Protein AF-A0A2D4N9K5-F1 (afdb_monomer)

Secondary structure (DSSP, 8-state):
-EEEE-TT--SSTTTTS-S--TTSSSSEEEE-TTSEEEETTEEEE-S----TT--EEEEEETTTTEEEEEETTEEEEEEE---TT---EEEE---STT--------------HHHHHHHHHHGGG--------------------------------

Nearest PDB structures (foldseek):
  8ol1-assembly1_L  TM=9.315E-01  e=6.805E-13  Homo sapiens
  4xw3-assembly1_A  TM=8.976E-01  e=3.543E-05  Homo sapiens
  5jia-assembly2_B  TM=8.854E-01  e=4.446E-04  Mus musculus
  5ji9-assembly1_A  TM=8.730E-01  e=4.187E-04  Homo sapiens
  8dve-assembly1_G  TM=7.794E-01  e=3.201E-02  Oryctolagus cuniculus

Mean predicted aligned error: 11.05 Å

Organism: NCBI:txid129469

Radius of gyration: 17.42 Å; Cα contacts (8 Å, |Δi|>4): 227; chains: 1; bounding box: 41×28×51 Å

pLDDT: mean 79.94, std 22.94, range [25.31, 98.31]

Foldseek 3Di:
DWWKFAPPQDPCPCVPHQDDSAQCCQGGWDQDLCQWIHHHNDTDRQGHHHDPPKDKDWDADQVQQWIWIDIPNHTRDTRDGPNHPTDMFIFDFDDDAPDDDDDPDDDDDDDDPVVVVVVVVVVPPDDDDDDDDDDDDDDDDDDDDDDHDDDGDGDDD

Structure (mmCIF, N/CA/C/O backbone):
data_AF-A0A2D4N9K5-F1
#
_entry.id   AF-A0A2D4N9K5-F1
#
loop_
_atom_site.group_PDB
_atom_site.id
_atom_site.type_symbol
_atom_site.label_atom_id
_atom_site.label_alt_id
_atom_site.label_comp_id
_atom_site.label_asym_id
_atom_site.label_entity_id
_atom_site.label_seq_id
_atom_site.pdbx_PDB_ins_code
_atom_site.Cartn_x
_atom_site.Cartn_y
_atom_site.Cartn_z
_atom_site.occupancy
_atom_site.B_iso_or_equiv
_atom_site.auth_seq_id
_atom_site.auth_comp_id
_atom_site.auth_asym_id
_atom_site.auth_atom_id
_atom_site.pdbx_PDB_model_num
ATOM 1 N N . MET A 1 1 ? 3.075 -4.275 -7.838 1.00 92.06 1 MET A N 1
ATOM 2 C CA . MET A 1 1 ? 2.806 -3.528 -6.595 1.00 92.06 1 MET A CA 1
ATOM 3 C C . MET A 1 1 ? 1.963 -4.379 -5.676 1.00 92.06 1 MET A C 1
ATOM 5 O O . MET A 1 1 ? 1.210 -5.223 -6.160 1.00 92.06 1 MET A O 1
ATOM 9 N N . VAL A 1 2 ? 2.074 -4.124 -4.381 1.00 95.81 2 VAL A N 1
ATOM 10 C CA . VAL A 1 2 ? 1.274 -4.766 -3.335 1.00 95.81 2 VAL A CA 1
ATOM 11 C C . VAL A 1 2 ? 0.721 -3.693 -2.404 1.00 95.81 2 VAL A C 1
ATOM 13 O O . VAL A 1 2 ? 1.372 -2.669 -2.209 1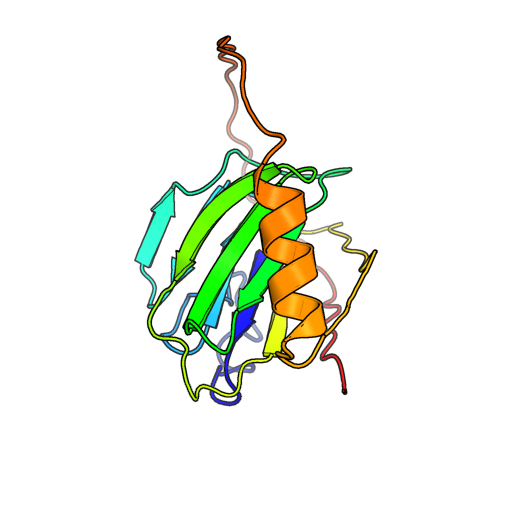.00 95.81 2 VAL A O 1
ATOM 16 N N . GLY A 1 3 ? -0.463 -3.898 -1.843 1.00 97.12 3 GLY A N 1
ATOM 17 C CA . GLY A 1 3 ? -1.058 -2.939 -0.922 1.00 97.12 3 GLY A CA 1
ATOM 18 C C . GLY A 1 3 ? -2.522 -3.236 -0.634 1.00 97.12 3 GLY A C 1
ATOM 19 O O . GLY A 1 3 ? -2.921 -4.400 -0.580 1.00 97.12 3 GLY A O 1
ATOM 20 N N . ILE A 1 4 ? -3.309 -2.183 -0.438 1.00 97.38 4 ILE A N 1
ATOM 21 C CA . ILE A 1 4 ? -4.733 -2.276 -0.105 1.00 97.38 4 ILE A CA 1
ATOM 22 C C . ILE A 1 4 ? -5.554 -1.304 -0.955 1.00 97.38 4 ILE A C 1
ATOM 24 O O . ILE A 1 4 ? -5.019 -0.325 -1.477 1.00 97.38 4 ILE A O 1
ATOM 28 N N . GLY A 1 5 ? -6.856 -1.548 -1.058 1.00 96.69 5 GLY A N 1
ATOM 29 C CA . GLY A 1 5 ? -7.794 -0.579 -1.619 1.00 96.69 5 GLY A CA 1
ATOM 30 C C . GLY A 1 5 ? -9.230 -0.804 -1.165 1.00 96.69 5 GLY A C 1
ATOM 31 O O . GLY A 1 5 ? -9.554 -1.870 -0.639 1.00 96.69 5 GLY A O 1
ATOM 32 N N . THR A 1 6 ? -10.081 0.200 -1.336 1.00 95.75 6 THR A N 1
ATOM 33 C CA . THR A 1 6 ? -11.520 0.135 -1.044 1.00 95.75 6 THR A CA 1
ATOM 34 C C . THR A 1 6 ? -12.279 -0.574 -2.173 1.00 95.75 6 THR A C 1
ATOM 36 O O . THR A 1 6 ? -11.695 -1.030 -3.160 1.00 95.75 6 THR A O 1
ATOM 39 N N . SER A 1 7 ? -13.601 -0.700 -2.032 1.00 94.38 7 SER A N 1
ATOM 40 C CA . SER A 1 7 ? -14.482 -1.139 -3.123 1.00 94.38 7 SER A CA 1
ATOM 41 C C . SER A 1 7 ? -14.514 -0.175 -4.309 1.00 94.38 7 SER A C 1
ATOM 43 O O . SER A 1 7 ? -14.913 -0.592 -5.395 1.00 94.38 7 SER A O 1
ATOM 45 N N . ASP A 1 8 ? -14.087 1.068 -4.101 1.00 93.81 8 ASP A N 1
ATOM 46 C CA . ASP A 1 8 ? -14.329 2.185 -5.016 1.00 93.81 8 ASP A CA 1
ATOM 47 C C . ASP A 1 8 ? -13.184 2.362 -6.025 1.00 93.81 8 ASP A C 1
ATOM 49 O O . ASP A 1 8 ? -13.324 3.061 -7.029 1.00 93.81 8 ASP A O 1
ATOM 53 N N . VAL A 1 9 ? -12.075 1.635 -5.824 1.00 91.88 9 VAL A N 1
ATOM 54 C CA . VAL A 1 9 ? -10.942 1.583 -6.755 1.00 91.88 9 VAL A CA 1
ATOM 55 C C . VAL A 1 9 ? -11.427 1.216 -8.158 1.00 91.88 9 VAL A C 1
ATOM 57 O O . VAL A 1 9 ? -11.895 0.098 -8.407 1.00 91.88 9 VAL A O 1
ATOM 60 N N . ASN A 1 10 ? -11.245 2.129 -9.116 1.00 87.38 10 ASN A N 1
ATOM 61 C CA . ASN A 1 10 ? -11.672 1.894 -10.491 1.00 87.38 10 ASN A CA 1
ATOM 62 C C . ASN A 1 10 ? -10.700 0.954 -11.211 1.00 87.38 10 ASN A C 1
ATOM 64 O O . ASN A 1 10 ? -9.629 1.317 -11.706 1.00 87.38 10 ASN A O 1
ATOM 68 N N . LEU A 1 11 ? -11.135 -0.292 -11.297 1.00 81.88 11 LEU A N 1
ATOM 69 C CA . LEU A 1 11 ? -10.366 -1.393 -11.825 1.00 81.88 11 LEU A CA 1
ATOM 70 C C . LEU A 1 11 ? -10.273 -1.422 -13.362 1.00 81.88 11 LEU A C 1
ATOM 72 O O . LEU A 1 11 ? -9.355 -2.074 -13.872 1.00 81.88 11 LEU A O 1
ATOM 76 N N . ASP A 1 12 ? -11.168 -0.756 -14.089 1.00 81.88 12 ASP A N 1
ATOM 77 C CA . ASP A 1 12 ? -11.230 -0.805 -15.558 1.00 81.88 12 ASP A CA 1
ATOM 78 C C . ASP A 1 12 ? -10.598 0.416 -16.233 1.00 81.88 12 ASP A C 1
ATOM 80 O O . ASP A 1 12 ? -10.111 0.309 -17.359 1.00 81.88 12 ASP A O 1
ATOM 84 N N . LYS A 1 13 ? -10.470 1.540 -15.517 1.00 78.56 13 LYS A N 1
ATOM 85 C CA . LYS A 1 13 ? -9.863 2.786 -16.020 1.00 78.56 13 LYS A CA 1
ATOM 86 C C . LYS A 1 13 ? -8.463 2.601 -16.620 1.00 78.56 13 LYS A C 1
ATOM 88 O O . LYS A 1 13 ? -8.072 3.343 -17.512 1.00 78.56 13 LYS A O 1
ATOM 93 N N . PHE A 1 14 ? -7.707 1.606 -16.153 1.00 76.12 14 PHE A N 1
ATOM 94 C CA . PHE A 1 14 ? -6.335 1.333 -16.605 1.00 76.12 14 PHE A CA 1
ATOM 95 C C . PHE A 1 14 ? -6.185 -0.010 -17.324 1.00 76.12 14 PHE A C 1
ATOM 97 O O . PHE A 1 14 ? -5.086 -0.554 -17.436 1.00 76.12 14 PHE A O 1
ATOM 104 N N . ARG A 1 15 ? -7.288 -0.553 -17.852 1.00 73.62 15 ARG A N 1
ATOM 105 C CA . ARG A 1 15 ? -7.311 -1.850 -18.539 1.00 73.62 15 ARG A CA 1
ATOM 106 C C . ARG A 1 15 ? -6.461 -1.891 -19.811 1.00 73.62 15 ARG A C 1
ATOM 108 O O . ARG A 1 15 ? -6.154 -2.978 -20.280 1.00 73.62 15 ARG A O 1
ATOM 115 N N . HIS A 1 16 ? -6.008 -0.770 -20.357 1.00 77.44 16 HIS A N 1
ATOM 116 C CA . HIS A 1 16 ? -5.134 -0.751 -21.540 1.00 77.44 16 HIS A CA 1
ATOM 117 C C . HIS A 1 16 ? -3.853 0.059 -21.322 1.00 77.44 16 HIS A C 1
ATOM 119 O O . HIS A 1 16 ? -3.173 0.411 -22.276 1.00 77.44 16 HIS A O 1
ATOM 125 N N . THR A 1 17 ? -3.489 0.324 -20.063 1.00 77.06 17 THR A N 1
ATOM 126 C CA . THR A 1 17 ? -2.335 1.165 -19.729 1.00 77.06 17 THR A CA 1
ATOM 127 C C . THR A 1 17 ? -1.385 0.438 -18.788 1.00 77.06 17 THR A C 1
ATOM 129 O O . THR A 1 17 ? -1.797 -0.114 -17.767 1.00 77.06 17 THR A O 1
ATOM 132 N N . PHE A 1 18 ? -0.089 0.470 -19.098 1.00 78.94 18 PHE A N 1
ATOM 133 C CA . PHE A 1 18 ? 0.950 0.034 -18.171 1.00 78.94 18 PHE A CA 1
ATOM 134 C C . PHE A 1 18 ? 1.154 1.115 -17.110 1.00 78.94 18 PHE A C 1
ATOM 136 O O . PHE A 1 18 ? 1.824 2.117 -17.343 1.00 78.94 18 PHE A O 1
ATOM 143 N N . CYS A 1 19 ? 0.551 0.939 -15.936 1.00 80.19 19 CYS A N 1
ATOM 144 C CA . CYS A 1 19 ? 0.765 1.859 -14.826 1.00 80.19 19 CYS A CA 1
ATOM 145 C C . CYS A 1 19 ? 0.757 1.168 -13.464 1.00 80.19 19 CYS A C 1
ATOM 147 O O . CYS A 1 19 ? 0.199 0.084 -13.281 1.00 80.19 19 CYS A O 1
ATOM 149 N N . SER A 1 20 ? 1.333 1.862 -12.488 1.00 84.81 20 SER A N 1
ATOM 150 C CA . SER A 1 20 ? 1.075 1.635 -11.072 1.00 84.81 20 SER A CA 1
ATOM 151 C C . SER A 1 20 ? -0.401 1.907 -10.778 1.00 84.81 20 SER A C 1
ATOM 153 O O . SER A 1 20 ? -0.806 3.062 -10.708 1.00 84.81 20 SER A O 1
ATOM 155 N N . LEU A 1 21 ? -1.225 0.855 -10.713 1.00 90.31 21 LEU A N 1
ATOM 156 C CA . LEU A 1 21 ? -2.666 0.994 -10.471 1.00 90.31 21 LEU A CA 1
ATOM 157 C C . LEU A 1 21 ? -2.944 1.386 -9.018 1.00 90.31 21 LEU A C 1
ATOM 159 O O . LEU A 1 21 ? -3.726 2.295 -8.771 1.00 90.31 21 LEU A O 1
ATOM 163 N N . LEU A 1 22 ? -2.291 0.710 -8.071 1.00 93.94 22 LEU A N 1
A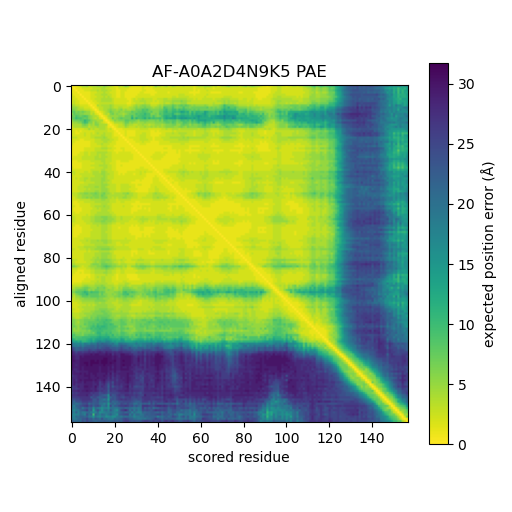TOM 164 C CA . LEU A 1 22 ? -2.474 0.981 -6.648 1.00 93.94 22 LEU A CA 1
ATOM 165 C C . LEU A 1 22 ? -1.810 2.300 -6.267 1.00 93.94 22 LEU A C 1
ATOM 167 O O . LEU A 1 22 ? -0.640 2.513 -6.576 1.00 93.94 22 LEU A O 1
ATOM 171 N N . GLY A 1 23 ? -2.549 3.149 -5.563 1.00 93.25 23 GLY A N 1
ATOM 172 C CA . GLY A 1 23 ? -2.095 4.463 -5.132 1.00 93.25 23 GLY A CA 1
ATOM 173 C C . GLY A 1 23 ? -2.265 5.571 -6.164 1.00 93.25 23 GLY A C 1
ATOM 174 O O . GLY A 1 23 ? -1.873 6.705 -5.902 1.00 93.25 23 GLY A O 1
ATOM 175 N N . LYS A 1 24 ? -2.828 5.264 -7.338 1.00 91.94 24 LYS A N 1
ATOM 176 C CA . LYS A 1 24 ? -3.095 6.265 -8.376 1.00 91.94 24 LYS A CA 1
ATOM 177 C C . LYS A 1 24 ? -4.302 7.143 -8.046 1.00 91.94 24 LYS A C 1
ATOM 179 O O . LYS A 1 24 ? -4.350 8.287 -8.481 1.00 91.94 24 LYS A O 1
ATOM 184 N N . ASP A 1 25 ? -5.249 6.596 -7.296 1.00 91.94 25 ASP A N 1
ATOM 185 C CA . ASP A 1 25 ? -6.405 7.284 -6.731 1.00 91.94 25 ASP A CA 1
ATOM 186 C C . ASP A 1 25 ? -6.291 7.373 -5.201 1.00 91.94 25 ASP A C 1
ATOM 188 O O . ASP A 1 25 ? -5.293 6.966 -4.594 1.00 91.94 25 ASP A O 1
ATOM 192 N N . GLU A 1 26 ? -7.303 7.965 -4.576 1.00 94.69 26 GLU A N 1
ATOM 193 C CA . GLU A 1 26 ? -7.415 8.081 -3.121 1.00 94.69 26 GLU A CA 1
ATOM 194 C C . GLU A 1 26 ? -7.999 6.838 -2.440 1.00 94.69 26 GLU A C 1
ATOM 196 O O . GLU A 1 26 ? -7.997 6.735 -1.213 1.00 94.69 26 GLU A O 1
ATOM 201 N N . ASP A 1 27 ? -8.452 5.879 -3.237 1.00 95.50 27 ASP A N 1
ATOM 202 C CA . ASP A 1 27 ? -9.114 4.660 -2.788 1.00 95.50 27 ASP A CA 1
ATOM 203 C C . ASP A 1 27 ? -8.144 3.496 -2.599 1.00 95.50 27 ASP A C 1
ATOM 205 O O . ASP A 1 27 ? -8.519 2.432 -2.103 1.00 95.50 27 ASP A O 1
ATOM 209 N N . SER A 1 28 ? -6.876 3.682 -2.965 1.00 96.50 28 SER A N 1
ATOM 210 C CA . SER A 1 28 ? -5.848 2.656 -2.856 1.00 96.50 28 SER A CA 1
ATOM 211 C C . SER A 1 28 ? -4.514 3.177 -2.326 1.00 96.50 28 SER A C 1
ATOM 213 O O . SER A 1 28 ? -4.163 4.352 -2.436 1.00 96.50 28 SER A O 1
ATOM 215 N N . TRP A 1 29 ? -3.748 2.255 -1.744 1.00 97.62 29 TRP A N 1
ATOM 216 C CA . TRP A 1 29 ? -2.377 2.452 -1.280 1.00 97.62 29 TRP A CA 1
ATOM 217 C C . TRP A 1 29 ? -1.522 1.340 -1.862 1.00 97.62 29 TRP A C 1
ATOM 219 O O . TRP A 1 29 ? -1.862 0.162 -1.735 1.00 97.62 29 TRP A O 1
ATOM 229 N N . GLY A 1 30 ? -0.409 1.695 -2.498 1.00 97.19 30 GLY A N 1
ATOM 230 C CA . GLY A 1 30 ? 0.421 0.734 -3.214 1.00 97.19 30 GLY A CA 1
ATOM 231 C C . GLY A 1 30 ? 1.906 0.913 -2.957 1.00 97.19 30 GLY A C 1
ATOM 232 O O . GLY A 1 30 ? 2.444 1.993 -3.160 1.00 97.19 30 GLY A O 1
ATOM 233 N N . LEU A 1 31 ? 2.593 -0.172 -2.608 1.00 97.50 31 LEU A N 1
ATOM 234 C CA . LEU A 1 31 ? 4.050 -0.241 -2.584 1.00 97.50 31 LEU A CA 1
ATOM 235 C C . LEU A 1 31 ? 4.568 -0.876 -3.885 1.00 97.50 31 LEU A C 1
ATOM 237 O O . LEU A 1 31 ? 4.240 -2.016 -4.242 1.00 97.50 31 LEU A O 1
ATOM 241 N N . SER A 1 32 ? 5.373 -0.114 -4.620 1.00 95.06 32 SER A N 1
ATOM 242 C CA . SER A 1 32 ? 6.064 -0.540 -5.837 1.00 95.06 32 SER A CA 1
ATOM 243 C C . SER A 1 32 ? 7.322 -1.345 -5.522 1.00 95.06 32 SER A C 1
ATOM 245 O O . SER A 1 32 ? 8.012 -1.063 -4.548 1.00 95.06 32 SER A O 1
ATOM 247 N N . TYR A 1 33 ? 7.682 -2.274 -6.413 1.00 93.56 33 TYR A N 1
ATOM 248 C CA . TYR A 1 33 ? 8.952 -3.013 -6.356 1.00 93.56 33 TYR A CA 1
ATOM 249 C C . TYR A 1 33 ? 10.181 -2.099 -6.449 1.00 93.56 33 TYR A C 1
ATOM 251 O O . TYR A 1 33 ? 11.259 -2.448 -5.977 1.00 93.56 33 TYR A O 1
ATOM 259 N N . THR A 1 34 ? 10.009 -0.893 -6.995 1.00 94.69 34 THR A N 1
ATOM 260 C CA . THR A 1 34 ? 11.042 0.147 -7.012 1.00 94.69 34 THR A CA 1
ATOM 261 C C . THR A 1 34 ? 11.260 0.818 -5.653 1.00 94.69 34 THR A C 1
ATOM 263 O O . THR A 1 34 ? 12.158 1.642 -5.544 1.00 94.69 34 THR A O 1
ATOM 266 N N . GLY A 1 35 ? 10.462 0.489 -4.630 1.00 96.25 35 GLY A N 1
ATOM 267 C CA . GLY A 1 35 ? 10.569 1.078 -3.293 1.00 96.25 35 GLY A CA 1
ATOM 268 C C . GLY A 1 35 ? 9.694 2.313 -3.051 1.00 96.25 35 GLY A C 1
ATOM 269 O O . GLY A 1 35 ? 9.757 2.912 -1.978 1.00 96.25 35 GLY A O 1
ATOM 270 N N . LEU A 1 36 ? 8.859 2.683 -4.026 1.00 97.31 36 LEU A N 1
ATOM 271 C CA . LEU A 1 36 ? 7.961 3.835 -3.931 1.00 97.31 36 LEU A CA 1
ATOM 272 C C . LEU A 1 36 ? 6.612 3.446 -3.324 1.00 97.31 36 LEU A C 1
ATOM 274 O O . LEU A 1 36 ? 5.949 2.542 -3.844 1.00 97.31 36 LEU A O 1
ATOM 278 N N . LEU A 1 37 ? 6.190 4.163 -2.286 1.00 97.75 37 LEU A N 1
ATOM 279 C CA . LEU A 1 37 ? 4.814 4.161 -1.799 1.00 97.75 37 LEU A CA 1
ATOM 280 C C . LEU A 1 37 ? 3.990 5.149 -2.629 1.00 97.75 37 LEU A C 1
ATOM 282 O O . LEU A 1 37 ? 4.465 6.238 -2.947 1.00 97.75 37 LEU A O 1
ATOM 286 N N . GLN A 1 38 ? 2.775 4.754 -3.002 1.00 97.12 38 GLN A N 1
ATOM 287 C CA . GLN A 1 38 ? 1.864 5.563 -3.804 1.00 97.12 38 GLN A CA 1
ATOM 288 C C . GLN A 1 38 ? 0.483 5.643 -3.159 1.00 97.12 38 GLN A C 1
ATOM 290 O O . GLN A 1 38 ? -0.037 4.626 -2.684 1.00 97.12 38 GLN A O 1
ATOM 295 N N . HIS A 1 39 ? -0.098 6.840 -3.170 1.00 96.75 39 HIS A N 1
ATOM 296 C CA . HIS A 1 39 ? -1.464 7.143 -2.739 1.00 96.75 39 HIS A CA 1
ATOM 297 C C . HIS A 1 39 ? -1.871 8.518 -3.278 1.00 96.75 39 HIS A C 1
ATOM 299 O O . HIS A 1 39 ? -1.055 9.434 -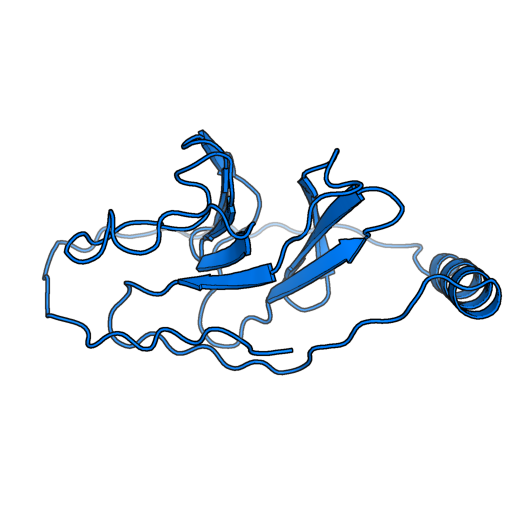3.238 1.00 96.75 39 HIS A O 1
ATOM 305 N N . LYS A 1 40 ? -3.113 8.692 -3.754 1.00 95.25 40 LYS A N 1
ATOM 306 C CA . LYS A 1 40 ? -3.601 9.966 -4.330 1.00 95.25 40 LYS A CA 1
ATOM 307 C C . LYS A 1 40 ? -2.773 10.472 -5.518 1.00 95.25 40 LYS A C 1
ATOM 309 O O . LYS A 1 40 ? -2.697 11.669 -5.760 1.00 95.25 40 LYS A O 1
ATOM 314 N N . GLY A 1 41 ? -2.117 9.569 -6.244 1.00 93.31 41 GLY A N 1
ATOM 315 C CA . GLY A 1 41 ? -1.196 9.915 -7.329 1.00 93.31 41 GLY A CA 1
ATOM 316 C C . GLY A 1 41 ? 0.193 10.364 -6.861 1.00 93.31 41 GLY A C 1
ATOM 317 O O . GLY A 1 41 ? 1.129 10.338 -7.663 1.00 93.31 41 GLY A O 1
ATOM 318 N N . GLU A 1 42 ? 0.354 10.676 -5.574 1.00 95.69 42 GLU A N 1
ATOM 319 C CA . GLU A 1 42 ? 1.628 11.049 -4.967 1.00 95.69 42 GLU A CA 1
ATOM 320 C C . GLU A 1 42 ? 2.542 9.838 -4.807 1.00 95.69 42 GLU A C 1
ATOM 322 O O . GLU A 1 42 ? 2.090 8.710 -4.585 1.00 95.69 42 GLU A O 1
ATOM 327 N N . ARG A 1 43 ? 3.854 10.070 -4.920 1.00 96.12 43 ARG A N 1
ATOM 328 C CA . ARG A 1 43 ? 4.882 9.030 -4.805 1.00 96.12 43 ARG A CA 1
ATOM 329 C C . ARG A 1 43 ? 5.936 9.455 -3.800 1.00 96.12 43 ARG A C 1
ATOM 331 O O . ARG A 1 43 ? 6.538 10.512 -3.949 1.00 96.12 43 ARG A O 1
ATOM 338 N N . SER A 1 44 ? 6.224 8.594 -2.833 1.00 96.81 44 SER A N 1
ATOM 339 C CA . SER A 1 44 ? 7.262 8.834 -1.832 1.00 96.81 44 SER A CA 1
ATOM 340 C C . SER A 1 44 ? 8.211 7.645 -1.717 1.00 96.81 44 SER A C 1
ATOM 342 O O . SER A 1 44 ? 7.822 6.485 -1.885 1.00 96.81 44 SER A O 1
ATOM 344 N N . ASN A 1 45 ? 9.487 7.929 -1.449 1.00 97.62 45 ASN A N 1
ATOM 345 C CA . ASN A 1 45 ? 10.467 6.892 -1.135 1.00 97.62 45 ASN A CA 1
ATOM 346 C C . ASN A 1 45 ? 10.108 6.264 0.212 1.00 97.62 45 ASN A C 1
ATOM 348 O O . ASN A 1 45 ? 9.986 6.969 1.209 1.00 97.62 45 ASN A O 1
ATOM 352 N N . PHE A 1 46 ? 9.938 4.943 0.232 1.00 98.00 46 PHE A N 1
ATOM 353 C CA . PHE A 1 46 ? 9.461 4.233 1.420 1.00 98.00 46 PHE A CA 1
ATOM 354 C C . PHE A 1 46 ? 10.248 2.956 1.720 1.00 98.00 46 PHE A C 1
ATOM 356 O O . PHE A 1 46 ? 10.344 2.515 2.861 1.00 98.00 46 PHE A O 1
ATOM 363 N N . SER A 1 47 ? 10.822 2.333 0.695 1.00 97.62 47 SER A N 1
ATOM 364 C CA . SER A 1 47 ? 11.644 1.138 0.841 1.00 97.62 47 SER A CA 1
ATOM 365 C C . SER A 1 47 ? 12.786 1.145 -0.162 1.00 97.62 47 SER A C 1
ATOM 367 O O . SER A 1 47 ? 12.748 1.851 -1.166 1.00 97.62 47 SER A O 1
ATOM 369 N N . THR A 1 48 ? 13.785 0.299 0.063 1.00 96.81 48 THR A N 1
ATOM 370 C CA . THR A 1 48 ? 14.730 -0.068 -0.993 1.00 96.81 48 THR A CA 1
ATOM 371 C C . THR A 1 48 ? 14.059 -1.015 -1.990 1.00 96.81 48 THR A C 1
ATOM 373 O O . THR A 1 48 ? 13.142 -1.765 -1.628 1.00 96.81 48 THR A O 1
ATOM 376 N N . ARG A 1 49 ? 14.543 -1.032 -3.239 1.00 96.19 49 ARG A N 1
ATOM 377 C CA . ARG A 1 49 ? 14.031 -1.917 -4.300 1.00 96.19 49 ARG A CA 1
ATOM 378 C C . ARG A 1 49 ? 13.945 -3.377 -3.841 1.00 96.19 49 ARG A C 1
ATOM 380 O O . ARG A 1 49 ? 14.774 -3.843 -3.057 1.00 96.19 49 ARG A O 1
ATOM 387 N N . PHE A 1 50 ? 12.936 -4.100 -4.307 1.00 94.56 50 PHE A N 1
ATOM 388 C CA . PHE A 1 50 ? 12.740 -5.518 -4.011 1.00 94.56 50 PHE A CA 1
ATOM 389 C C . PHE A 1 50 ? 12.362 -6.300 -5.267 1.00 94.56 50 PHE A C 1
ATOM 391 O O . PHE A 1 50 ? 11.834 -5.742 -6.227 1.00 94.56 50 PHE A O 1
ATOM 398 N N . GLY A 1 51 ? 12.645 -7.600 -5.253 1.00 93.00 51 GLY A N 1
ATOM 399 C CA . GLY A 1 51 ? 12.514 -8.463 -6.423 1.00 93.00 51 GLY A CA 1
ATOM 400 C C . GLY A 1 51 ? 12.333 -9.926 -6.040 1.00 93.00 51 GLY A C 1
ATOM 401 O O . GLY A 1 51 ? 11.702 -10.240 -5.028 1.00 93.00 51 GLY A O 1
ATOM 402 N N . GLN A 1 52 ? 12.883 -10.826 -6.851 1.00 92.88 52 GLN A N 1
ATOM 403 C CA . GLN A 1 52 ? 12.797 -12.264 -6.611 1.00 92.88 52 GLN A CA 1
ATOM 404 C C . GLN A 1 52 ? 13.318 -12.635 -5.213 1.00 92.88 52 GLN A C 1
ATOM 406 O O . GLN A 1 52 ? 14.293 -12.071 -4.724 1.00 92.88 52 GLN A O 1
ATOM 411 N N . GLY A 1 53 ? 12.616 -13.549 -4.539 1.00 93.88 53 GLY A N 1
ATOM 412 C CA . GLY A 1 53 ? 12.943 -13.992 -3.179 1.00 93.88 53 GLY A CA 1
ATOM 413 C C . GLY A 1 53 ? 12.582 -13.005 -2.062 1.00 93.88 53 GLY A C 1
ATOM 414 O O . GLY A 1 53 ? 12.579 -13.390 -0.896 1.00 93.88 53 GLY A O 1
ATOM 415 N N . SER A 1 54 ? 12.222 -11.757 -2.383 1.00 96.00 54 SER A N 1
ATOM 416 C CA . SER A 1 54 ? 11.806 -10.786 -1.368 1.00 96.00 54 SER A CA 1
ATOM 417 C C . SER A 1 54 ? 10.418 -11.117 -0.816 1.00 96.00 54 SER A C 1
ATOM 419 O O . SER A 1 54 ? 9.488 -11.405 -1.569 1.00 96.00 54 SER A O 1
ATOM 421 N N . ILE A 1 55 ? 10.257 -11.014 0.504 1.00 96.94 55 ILE A N 1
ATOM 422 C CA . ILE A 1 55 ? 8.965 -11.182 1.180 1.00 96.94 55 ILE A CA 1
ATOM 423 C C . ILE A 1 55 ? 8.451 -9.807 1.585 1.00 96.94 55 ILE A C 1
ATOM 425 O O . ILE A 1 55 ? 9.083 -9.132 2.399 1.00 96.94 55 ILE A O 1
ATOM 429 N N . ILE A 1 56 ? 7.293 -9.412 1.059 1.00 97.75 56 ILE A N 1
ATOM 430 C CA . ILE A 1 56 ? 6.617 -8.179 1.468 1.00 97.75 56 ILE A CA 1
ATOM 431 C C . ILE A 1 56 ? 5.429 -8.527 2.359 1.00 97.75 56 ILE A C 1
ATOM 433 O O . ILE A 1 56 ? 4.519 -9.241 1.941 1.00 97.75 56 ILE A O 1
ATOM 437 N N . GLY A 1 57 ? 5.464 -8.036 3.594 1.00 97.62 57 GLY A N 1
ATOM 438 C CA . GLY A 1 57 ? 4.354 -8.116 4.536 1.00 97.62 57 GLY A CA 1
ATOM 439 C C . GLY A 1 57 ? 3.519 -6.843 4.492 1.00 97.62 57 GLY A C 1
ATOM 440 O O . GLY A 1 57 ? 4.062 -5.745 4.368 1.00 97.62 57 GLY A O 1
ATOM 441 N N . VAL A 1 58 ? 2.205 -7.002 4.611 1.00 97.94 58 VAL A N 1
ATOM 442 C CA . VAL A 1 58 ? 1.239 -5.906 4.708 1.00 97.94 58 VAL A CA 1
ATOM 443 C C . VAL A 1 58 ? 0.421 -6.154 5.966 1.00 97.94 58 VAL A C 1
ATOM 445 O O . VAL A 1 58 ? -0.252 -7.178 6.063 1.00 97.94 58 VAL A O 1
ATOM 448 N N . HIS A 1 59 ? 0.518 -5.252 6.935 1.00 96.81 59 HIS A N 1
ATOM 449 C CA . HIS A 1 59 ? -0.244 -5.314 8.173 1.00 96.81 59 HIS A CA 1
ATOM 450 C C . HIS A 1 59 ? -1.224 -4.150 8.209 1.00 96.81 59 HIS A C 1
ATOM 452 O O . HIS A 1 59 ? -0.817 -2.990 8.136 1.00 96.81 59 HIS A O 1
ATOM 458 N N . LEU A 1 60 ? -2.505 -4.478 8.311 1.00 96.50 60 LEU A N 1
ATOM 459 C CA . LEU A 1 60 ? -3.573 -3.514 8.499 1.00 96.50 60 LEU A CA 1
ATOM 460 C C . LEU A 1 60 ? -4.098 -3.662 9.922 1.00 96.50 60 LEU A C 1
ATOM 462 O O . LEU A 1 60 ? -4.683 -4.687 10.262 1.00 96.50 60 LEU A O 1
ATOM 466 N N . ASP A 1 61 ? -3.919 -2.619 10.718 1.00 94.06 61 ASP A N 1
ATOM 467 C CA . ASP A 1 61 ? -4.575 -2.487 12.008 1.00 94.06 61 ASP A CA 1
ATOM 468 C C . ASP A 1 61 ? -5.861 -1.681 11.811 1.00 94.06 61 ASP A C 1
ATOM 470 O O . ASP A 1 61 ? -5.828 -0.464 11.617 1.00 94.06 61 ASP A O 1
ATOM 474 N N . THR A 1 62 ? -7.004 -2.363 11.829 1.00 91.69 62 THR A N 1
ATOM 475 C CA . THR A 1 62 ? -8.314 -1.724 11.655 1.00 91.69 62 THR A CA 1
ATOM 476 C C . THR A 1 62 ? -8.778 -0.962 12.893 1.00 91.69 62 THR A C 1
ATOM 478 O O . THR A 1 62 ? -9.644 -0.100 12.769 1.00 91.69 62 THR A O 1
ATOM 481 N N . TRP A 1 63 ? -8.214 -1.251 14.071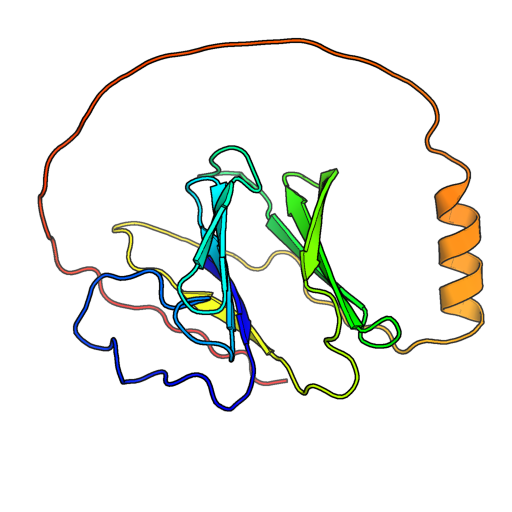 1.00 90.00 63 TRP A N 1
ATOM 482 C CA . TRP A 1 63 ? -8.549 -0.566 15.320 1.00 90.00 63 TRP A CA 1
ATOM 483 C C . TRP A 1 63 ? -7.889 0.813 15.368 1.00 90.00 63 TRP A C 1
ATOM 485 O O . TRP A 1 63 ? -8.556 1.837 15.502 1.00 90.00 63 TRP A O 1
ATOM 495 N N . HIS A 1 64 ? -6.573 0.855 15.155 1.00 92.38 64 HIS A N 1
ATOM 496 C CA . HIS A 1 64 ? -5.811 2.104 15.092 1.00 92.38 64 HIS A CA 1
ATOM 497 C C . HIS A 1 64 ? -5.845 2.760 13.705 1.00 92.38 64 HIS A C 1
ATOM 499 O O . HIS A 1 64 ? -5.319 3.860 13.529 1.00 92.38 64 HIS A O 1
ATOM 505 N N . GLY A 1 65 ? -6.445 2.101 12.710 1.00 95.38 65 GLY A N 1
ATOM 506 C CA . GLY A 1 65 ? -6.548 2.593 11.338 1.00 95.38 65 GLY A CA 1
ATOM 507 C C . GLY A 1 65 ? -5.186 2.837 10.694 1.00 95.38 65 GLY A C 1
ATOM 508 O O . GLY A 1 65 ? -5.007 3.863 10.033 1.00 95.38 65 GLY A O 1
ATOM 509 N N . THR A 1 66 ? -4.226 1.936 10.913 1.00 97.12 66 THR A N 1
ATOM 510 C CA . THR A 1 66 ? -2.858 2.065 10.394 1.00 97.12 66 THR A CA 1
ATOM 511 C C . THR A 1 66 ? -2.522 0.973 9.388 1.00 97.12 66 THR A C 1
ATOM 513 O O . THR A 1 66 ? -2.951 -0.175 9.508 1.00 97.12 66 THR A O 1
ATOM 516 N N . LEU A 1 67 ? -1.740 1.344 8.378 1.00 97.94 67 LEU A N 1
ATOM 517 C CA . LEU A 1 67 ? -1.172 0.439 7.387 1.00 97.94 67 LEU A CA 1
ATOM 518 C C . LEU A 1 67 ? 0.346 0.444 7.527 1.00 97.94 67 LEU A C 1
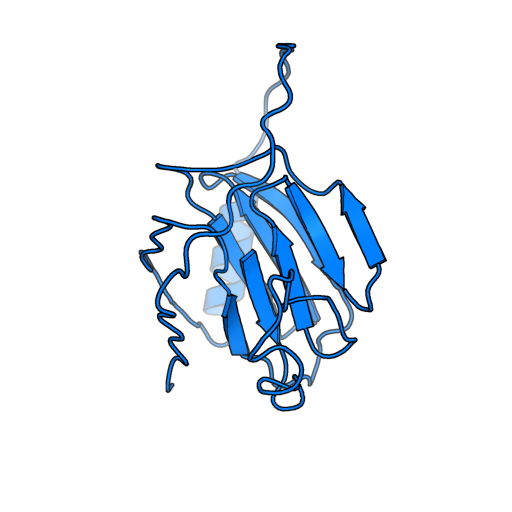ATOM 520 O O . LEU A 1 67 ? 0.976 1.487 7.359 1.00 97.94 67 LEU A O 1
ATOM 524 N N . THR A 1 68 ? 0.929 -0.725 7.755 1.00 98.31 68 THR A N 1
ATOM 525 C CA . THR A 1 68 ? 2.372 -0.903 7.946 1.00 98.31 68 THR A CA 1
ATOM 526 C C . THR A 1 68 ? 2.895 -1.932 6.955 1.00 98.31 68 THR A C 1
ATOM 528 O O . THR A 1 68 ? 2.288 -2.989 6.765 1.00 98.31 68 THR A O 1
ATOM 531 N N . PHE A 1 69 ? 4.039 -1.647 6.330 1.00 98.31 69 PHE A N 1
ATOM 532 C CA . PHE A 1 69 ? 4.712 -2.614 5.463 1.00 98.31 69 PHE A CA 1
ATOM 533 C C . PHE A 1 69 ? 5.937 -3.221 6.137 1.00 98.31 69 PHE A C 1
ATOM 535 O O . PHE A 1 69 ? 6.606 -2.612 6.976 1.00 98.31 69 PHE A O 1
ATOM 542 N N . PHE A 1 70 ? 6.257 -4.433 5.698 1.00 98.19 70 PHE A N 1
ATOM 543 C CA . PHE A 1 70 ? 7.422 -5.191 6.121 1.00 98.19 70 PHE A CA 1
ATOM 544 C C . PHE A 1 70 ? 8.171 -5.673 4.886 1.00 98.19 70 PHE A C 1
ATOM 546 O O . PHE A 1 70 ? 7.553 -6.117 3.919 1.00 98.19 70 PHE A O 1
ATOM 553 N N . LYS A 1 71 ? 9.499 -5.648 4.930 1.00 97.88 71 LYS A N 1
ATOM 554 C CA . LYS A 1 71 ? 10.364 -6.247 3.912 1.00 97.88 71 LYS A CA 1
ATOM 555 C C . LYS A 1 71 ? 11.248 -7.280 4.582 1.00 97.88 71 LYS A C 1
ATOM 557 O O . LYS A 1 71 ? 11.926 -6.970 5.555 1.00 97.88 71 LYS A O 1
ATOM 562 N N . ASN A 1 72 ? 11.226 -8.508 4.075 1.00 97.00 72 ASN A N 1
ATOM 563 C CA . ASN A 1 72 ? 11.989 -9.635 4.612 1.00 97.00 72 ASN A CA 1
ATOM 564 C C . ASN A 1 72 ? 11.809 -9.773 6.133 1.00 97.00 72 ASN A C 1
ATOM 566 O O . ASN A 1 72 ? 12.774 -9.882 6.880 1.00 97.00 72 ASN A O 1
ATOM 570 N N . ARG A 1 73 ? 10.544 -9.732 6.581 1.00 95.25 73 ARG A N 1
ATOM 571 C CA . ARG A 1 73 ? 10.124 -9.814 7.996 1.00 95.25 73 ARG A CA 1
ATOM 572 C C . ARG A 1 73 ? 10.568 -8.646 8.893 1.00 95.25 73 ARG A C 1
ATOM 574 O O . ARG A 1 73 ? 10.246 -8.656 10.073 1.00 95.25 73 ARG A O 1
ATOM 581 N N . LYS A 1 74 ? 11.223 -7.616 8.352 1.00 97.12 74 LYS A N 1
ATOM 582 C CA . LYS A 1 74 ? 11.569 -6.383 9.070 1.00 97.12 74 LYS A CA 1
ATOM 583 C C . LYS A 1 74 ? 10.536 -5.293 8.793 1.00 97.12 74 LYS A C 1
ATOM 585 O O . LYS A 1 74 ? 10.187 -5.069 7.633 1.00 97.12 74 LYS A O 1
ATOM 590 N N . CYS A 1 75 ? 10.059 -4.614 9.837 1.00 97.50 75 CYS A N 1
ATOM 591 C CA . CYS A 1 75 ? 9.194 -3.441 9.688 1.00 97.50 75 CYS A CA 1
ATOM 592 C C . CYS A 1 75 ? 9.954 -2.340 8.938 1.00 97.50 75 CYS A C 1
ATOM 594 O O . CYS A 1 75 ? 11.078 -2.010 9.318 1.00 97.50 75 CYS A O 1
ATOM 596 N N . ILE A 1 76 ? 9.363 -1.807 7.866 1.00 97.56 76 ILE A N 1
ATOM 597 C CA . ILE A 1 76 ? 9.968 -0.719 7.081 1.00 97.56 76 ILE A CA 1
ATOM 598 C C . ILE A 1 76 ? 9.282 0.629 7.303 1.00 97.56 76 ILE A C 1
ATOM 600 O O . ILE A 1 76 ? 9.877 1.653 6.994 1.00 97.56 76 ILE A O 1
ATOM 604 N N . GLY A 1 77 ? 8.076 0.641 7.874 1.00 97.19 77 GLY A N 1
ATOM 605 C CA . GLY A 1 77 ? 7.425 1.874 8.302 1.00 97.19 77 GLY A CA 1
ATOM 606 C C . GLY A 1 77 ? 5.906 1.848 8.197 1.00 97.19 77 GLY A C 1
ATOM 607 O O . GLY A 1 77 ? 5.303 0.929 7.628 1.00 97.19 77 GLY A O 1
ATOM 608 N N . LEU A 1 78 ? 5.308 2.914 8.725 1.00 97.94 78 LEU A N 1
ATOM 609 C CA . LEU A 1 78 ? 3.885 3.207 8.641 1.00 97.94 78 LEU A CA 1
ATOM 610 C C . LEU A 1 78 ? 3.594 3.961 7.336 1.00 97.94 78 LEU A C 1
ATOM 612 O O . LEU A 1 78 ? 4.107 5.052 7.113 1.00 97.94 78 LEU A O 1
ATOM 616 N N . ALA A 1 79 ? 2.787 3.361 6.467 1.00 97.38 79 ALA A N 1
ATOM 617 C CA . ALA A 1 79 ? 2.466 3.882 5.140 1.00 97.38 79 ALA A CA 1
ATOM 618 C C . ALA A 1 79 ? 1.200 4.738 5.104 1.00 97.38 79 ALA A C 1
ATOM 620 O O . ALA A 1 79 ? 1.089 5.630 4.267 1.00 97.38 79 ALA A O 1
ATOM 621 N N . ALA A 1 80 ? 0.233 4.466 5.978 1.00 96.88 80 ALA A N 1
ATOM 622 C CA . ALA A 1 80 ? -0.976 5.272 6.075 1.00 96.88 80 ALA A CA 1
ATOM 623 C C . ALA A 1 80 ? -1.564 5.219 7.483 1.00 96.88 80 ALA A C 1
ATOM 625 O O . ALA A 1 80 ? -1.456 4.213 8.185 1.00 96.88 80 ALA A O 1
ATOM 626 N N . THR A 1 81 ? -2.213 6.312 7.868 1.00 96.44 81 THR A N 1
ATOM 627 C CA . THR A 1 81 ? -3.069 6.418 9.052 1.00 96.44 81 THR A CA 1
ATOM 628 C C . THR A 1 81 ? -4.493 6.750 8.613 1.00 96.44 81 THR A C 1
ATOM 630 O O . THR A 1 81 ? -4.754 6.950 7.424 1.00 96.44 81 THR A O 1
ATOM 633 N N . LYS A 1 82 ? -5.415 6.863 9.575 1.00 94.94 82 LYS A N 1
ATOM 634 C CA . LYS A 1 82 ? -6.797 7.306 9.333 1.00 94.94 82 LYS A CA 1
ATOM 635 C C . LYS A 1 82 ? -7.585 6.348 8.426 1.00 94.94 82 LYS A C 1
ATOM 637 O O . LYS A 1 82 ? -8.400 6.771 7.605 1.00 94.94 82 LYS A O 1
ATOM 642 N N . LEU A 1 83 ? -7.322 5.047 8.563 1.00 94.94 83 LEU A N 1
ATOM 643 C CA . LEU A 1 83 ? -8.046 3.973 7.875 1.00 94.94 83 LEU A CA 1
ATOM 644 C C . LEU A 1 83 ? -9.182 3.370 8.719 1.00 94.94 83 LEU A C 1
ATOM 646 O O . LEU A 1 83 ? -9.766 2.365 8.316 1.00 94.94 83 LEU A O 1
ATOM 650 N N . GLN A 1 84 ? -9.507 3.955 9.878 1.00 93.25 84 GLN A N 1
ATOM 651 C CA . GLN A 1 84 ? -10.626 3.499 10.704 1.00 93.25 84 GLN A CA 1
ATOM 652 C C . GLN A 1 84 ? -11.930 3.530 9.908 1.00 93.25 84 GLN A C 1
ATOM 654 O O . GLN A 1 84 ? -12.160 4.433 9.103 1.00 93.25 84 GLN A O 1
ATOM 659 N N . ASN A 1 85 ? -12.791 2.543 10.157 1.00 89.38 85 ASN A N 1
ATOM 660 C CA . ASN A 1 85 ? -14.112 2.407 9.534 1.00 89.38 85 ASN A CA 1
ATOM 661 C C . ASN A 1 85 ? -14.100 2.307 7.997 1.00 89.38 85 ASN A C 1
ATOM 663 O O . ASN A 1 85 ? -15.162 2.299 7.378 1.00 89.38 85 ASN A O 1
ATOM 667 N N . LYS A 1 86 ? -12.927 2.182 7.361 1.00 92.06 86 LYS A N 1
ATOM 668 C CA . LYS A 1 86 ? -12.826 1.923 5.926 1.00 92.06 86 LYS A CA 1
ATOM 669 C C . LYS A 1 86 ? -12.822 0.426 5.673 1.00 92.06 86 LYS A C 1
ATOM 671 O O . LYS A 1 86 ? -11.979 -0.311 6.183 1.00 92.06 86 LYS A O 1
ATOM 676 N N . ARG A 1 87 ? -13.742 -0.027 4.826 1.00 93.56 87 ARG A N 1
ATOM 677 C CA . ARG A 1 87 ? -13.725 -1.394 4.309 1.00 93.56 87 ARG A CA 1
ATOM 678 C C . ARG A 1 87 ? -12.688 -1.477 3.194 1.00 93.56 87 ARG A C 1
ATOM 680 O O . ARG A 1 87 ? -12.892 -0.957 2.101 1.00 93.56 87 ARG A O 1
ATOM 687 N N . VAL A 1 88 ? -11.567 -2.119 3.496 1.00 95.44 88 VAL A N 1
ATOM 688 C CA . VAL A 1 88 ? -10.437 -2.264 2.577 1.00 95.44 88 VAL A CA 1
ATOM 689 C C . VAL A 1 88 ? -10.135 -3.730 2.309 1.00 95.44 88 VAL A C 1
ATOM 691 O O . VAL A 1 88 ? -10.434 -4.614 3.110 1.00 95.44 88 VAL A O 1
ATOM 694 N N . TYR A 1 89 ? -9.517 -3.974 1.164 1.00 95.19 89 TYR A N 1
ATOM 695 C CA . TYR A 1 89 ? -9.207 -5.292 0.644 1.00 95.19 89 TYR A CA 1
ATOM 696 C C . TYR A 1 89 ? -7.722 -5.373 0.298 1.00 95.19 89 TYR A C 1
ATOM 698 O O . TYR A 1 89 ? -7.170 -4.402 -0.226 1.00 95.19 89 TYR A O 1
ATOM 706 N N . PRO A 1 90 ? -7.062 -6.520 0.537 1.00 95.25 90 PRO A N 1
ATOM 707 C CA . PRO A 1 90 ? -5.710 -6.736 0.047 1.00 95.25 90 PRO A CA 1
ATOM 708 C C . PRO A 1 90 ? -5.718 -6.726 -1.483 1.00 95.25 90 PRO A C 1
ATOM 710 O O . PRO A 1 90 ? -6.499 -7.435 -2.124 1.00 95.25 90 PRO A O 1
ATOM 713 N N . MET A 1 91 ? -4.831 -5.932 -2.074 1.00 94.25 91 MET A N 1
ATOM 714 C CA . MET A 1 91 ? -4.730 -5.780 -3.518 1.00 94.25 91 MET A CA 1
ATOM 715 C C . MET A 1 91 ? -3.297 -5.955 -4.000 1.00 94.25 91 MET A C 1
ATOM 717 O O . MET A 1 91 ? -2.324 -5.522 -3.380 1.00 94.25 91 MET A O 1
ATOM 721 N N . VAL A 1 92 ? -3.176 -6.570 -5.171 1.00 92.44 92 VAL A N 1
ATOM 722 C CA . VAL A 1 92 ? -1.924 -6.681 -5.913 1.00 92.44 92 VAL A CA 1
ATOM 723 C C . VAL A 1 92 ? -2.186 -6.311 -7.364 1.00 92.44 92 VAL A C 1
ATOM 725 O O . VAL A 1 92 ? -3.221 -6.662 -7.932 1.00 92.44 92 VAL A O 1
ATOM 728 N N . CYS A 1 93 ? -1.251 -5.594 -7.977 1.00 88.31 93 CYS A N 1
ATOM 729 C CA . CYS A 1 93 ? -1.290 -5.319 -9.408 1.00 88.31 93 CYS A CA 1
ATOM 730 C C . CYS A 1 93 ? 0.072 -5.619 -10.022 1.00 88.31 93 CYS A C 1
ATOM 732 O O . CYS A 1 93 ? 1.111 -5.275 -9.449 1.00 88.31 93 CYS A O 1
ATOM 734 N N . SER A 1 94 ? 0.076 -6.251 -11.192 1.00 86.31 94 SER A N 1
ATOM 735 C CA . SER A 1 94 ? 1.306 -6.520 -11.923 1.00 86.31 94 SER A CA 1
ATOM 736 C C . SER A 1 94 ? 1.178 -6.121 -13.380 1.00 86.31 94 SER A C 1
ATOM 738 O O . SER A 1 94 ? 0.218 -6.485 -14.055 1.00 86.31 94 SER A O 1
ATOM 740 N N . THR A 1 95 ? 2.160 -5.354 -13.831 1.00 83.12 95 THR A N 1
ATOM 741 C CA . THR A 1 95 ? 2.323 -4.894 -15.212 1.00 83.12 95 THR A CA 1
ATOM 742 C C . THR A 1 95 ? 3.705 -5.245 -15.762 1.00 83.12 95 THR A C 1
ATOM 744 O O . THR A 1 95 ? 3.920 -5.115 -16.960 1.00 83.12 95 THR A O 1
ATOM 747 N N . ALA A 1 96 ? 4.627 -5.706 -14.908 1.00 80.88 96 ALA A N 1
ATOM 748 C CA . ALA A 1 96 ? 5.962 -6.126 -15.308 1.00 80.88 96 ALA A CA 1
ATOM 749 C C . ALA A 1 96 ? 5.915 -7.508 -15.974 1.00 80.88 96 ALA A C 1
ATOM 751 O O . ALA A 1 96 ? 5.324 -8.447 -15.423 1.00 80.88 96 ALA A O 1
ATOM 752 N N . ALA A 1 97 ? 6.564 -7.633 -17.131 1.00 81.50 97 ALA A N 1
ATOM 753 C CA . ALA A 1 97 ? 6.713 -8.902 -17.830 1.00 81.50 97 ALA A CA 1
ATOM 754 C C . ALA A 1 97 ? 7.417 -9.941 -16.942 1.00 81.50 97 ALA A C 1
ATOM 756 O O . ALA A 1 97 ? 8.270 -9.599 -16.123 1.00 81.50 97 ALA A O 1
ATOM 757 N N . LYS A 1 98 ? 7.025 -11.215 -17.082 1.00 84.25 98 LYS A N 1
ATOM 758 C CA . LYS A 1 98 ? 7.599 -12.362 -16.344 1.00 84.25 98 LYS A CA 1
ATOM 759 C C . LYS A 1 98 ? 7.585 -12.219 -14.810 1.00 84.25 98 LYS A C 1
ATOM 761 O O . LYS A 1 98 ? 8.304 -12.923 -14.106 1.00 84.25 98 LYS A O 1
ATOM 766 N N . SER A 1 99 ? 6.739 -11.345 -14.269 1.00 85.56 99 SER A N 1
ATOM 767 C CA . SER A 1 99 ? 6.573 -11.202 -12.824 1.00 85.56 99 SER A CA 1
ATOM 768 C C . SER A 1 99 ? 5.694 -12.314 -12.247 1.00 85.56 99 SER A C 1
ATOM 770 O O . SER A 1 99 ? 4.668 -12.692 -12.816 1.00 85.56 99 SER A O 1
ATOM 772 N N . SER A 1 100 ? 6.079 -12.826 -11.078 1.00 87.56 100 SER A N 1
ATOM 773 C CA . SER A 1 100 ? 5.271 -13.767 -10.305 1.00 87.56 100 SER A CA 1
ATOM 774 C C . SER A 1 100 ? 5.172 -13.310 -8.854 1.00 87.56 100 SER A C 1
ATOM 776 O O . SER A 1 100 ? 6.097 -12.721 -8.297 1.00 87.56 100 SER A O 1
ATOM 778 N N . MET A 1 101 ? 4.009 -13.540 -8.252 1.00 90.25 101 MET A N 1
ATOM 779 C CA . MET A 1 101 ? 3.741 -13.240 -6.850 1.00 90.25 101 MET A CA 1
ATOM 780 C C . MET A 1 101 ? 3.038 -14.448 -6.243 1.00 90.25 101 MET A C 1
ATOM 782 O O . MET A 1 101 ? 2.119 -15.000 -6.849 1.00 90.25 101 MET A O 1
ATOM 786 N N . LYS A 1 102 ? 3.463 -14.854 -5.047 1.00 93.75 102 LYS A N 1
ATOM 787 C CA . LYS A 1 102 ? 2.857 -15.949 -4.287 1.00 93.75 102 LYS A CA 1
ATOM 788 C C . LYS A 1 102 ? 2.457 -15.432 -2.914 1.00 93.75 102 LYS A C 1
ATOM 790 O O . LYS A 1 102 ? 3.276 -14.831 -2.223 1.00 93.75 102 LYS A O 1
ATOM 795 N N . ILE A 1 103 ? 1.218 -15.696 -2.505 1.00 94.38 103 ILE A N 1
ATOM 796 C CA . ILE A 1 103 ? 0.813 -15.480 -1.115 1.00 94.38 103 ILE A CA 1
ATOM 797 C C . ILE A 1 103 ? 1.390 -16.611 -0.268 1.00 94.38 103 ILE A C 1
ATOM 799 O O . ILE A 1 103 ? 1.141 -17.783 -0.535 1.00 94.38 103 ILE A O 1
ATOM 803 N N . ILE A 1 104 ? 2.186 -16.239 0.735 1.00 94.81 104 ILE A N 1
ATOM 804 C CA . ILE A 1 104 ? 2.796 -17.177 1.688 1.00 94.81 104 ILE A CA 1
ATOM 805 C C . ILE A 1 104 ? 1.892 -17.353 2.911 1.00 94.81 104 ILE A C 1
ATOM 807 O O . ILE A 1 104 ? 1.733 -18.461 3.410 1.00 94.81 104 ILE A O 1
ATOM 811 N N . ARG A 1 105 ? 1.294 -16.258 3.393 1.00 94.12 105 ARG A N 1
ATOM 812 C CA . ARG A 1 105 ? 0.402 -16.237 4.552 1.00 94.12 105 ARG A CA 1
ATOM 813 C C . ARG A 1 105 ? -0.619 -15.116 4.395 1.00 94.12 105 ARG A C 1
ATOM 815 O O . ARG A 1 105 ? -0.262 -14.010 3.998 1.00 94.12 105 ARG A O 1
ATOM 822 N N . SER A 1 106 ? -1.865 -15.409 4.746 1.00 94.62 106 SER A N 1
ATOM 823 C CA . SER A 1 106 ? -2.926 -14.429 4.958 1.00 94.62 106 SER A CA 1
ATOM 824 C C . SER A 1 106 ? -3.642 -14.816 6.245 1.00 94.62 106 SER A C 1
ATOM 826 O O . SER A 1 106 ? -3.976 -15.983 6.436 1.00 94.62 106 SER A O 1
ATOM 828 N N . CYS A 1 107 ? -3.789 -13.871 7.164 1.00 92.69 107 CYS A N 1
ATOM 829 C CA . CYS A 1 107 ? -4.472 -14.097 8.427 1.00 92.69 107 CYS A CA 1
ATOM 830 C C . CYS A 1 107 ? -5.160 -12.813 8.874 1.00 92.69 107 CYS A C 1
ATOM 832 O O . CYS A 1 107 ? -4.657 -11.718 8.625 1.00 92.69 107 CYS A O 1
ATOM 834 N N . ALA A 1 108 ? -6.282 -12.976 9.562 1.00 90.94 108 ALA A N 1
ATOM 835 C CA . ALA A 1 108 ? -6.994 -11.914 10.245 1.00 90.94 108 ALA A CA 1
ATOM 836 C C . ALA A 1 108 ? -7.334 -12.412 11.649 1.00 90.94 108 ALA A C 1
ATOM 838 O O . ALA A 1 108 ? -7.745 -13.560 11.820 1.00 90.94 108 ALA A O 1
ATOM 839 N N . THR A 1 109 ? -7.137 -11.560 12.645 1.00 89.75 109 THR A N 1
ATOM 840 C CA . THR A 1 109 ? -7.440 -11.856 14.045 1.00 89.75 109 THR A CA 1
ATOM 841 C C . THR A 1 109 ? -8.272 -10.710 14.601 1.00 89.75 109 THR A C 1
ATOM 843 O O . THR A 1 109 ? -7.799 -9.572 14.561 1.00 89.75 109 THR A O 1
ATOM 846 N N . PRO A 1 110 ? -9.496 -10.965 15.095 1.00 88.81 110 PRO A N 1
ATOM 847 C CA . PRO A 1 110 ? -10.278 -9.944 15.777 1.00 88.81 110 PRO A CA 1
ATOM 848 C C . PRO A 1 110 ? -9.524 -9.403 16.992 1.00 88.81 110 PRO A C 1
ATOM 850 O O . PRO A 1 110 ? -8.827 -10.151 17.682 1.00 88.81 110 PRO A O 1
ATOM 853 N N . THR A 1 111 ? -9.693 -8.116 17.282 1.00 86.88 111 THR A N 1
ATOM 854 C CA . THR A 1 111 ? -9.136 -7.516 18.495 1.00 86.88 111 THR A CA 1
ATOM 855 C C . THR A 1 111 ? -9.784 -8.148 19.727 1.00 86.88 111 THR A C 1
ATOM 857 O O . THR A 1 111 ? -11.005 -8.145 19.867 1.00 86.88 111 THR A O 1
ATOM 860 N N . SER A 1 112 ? -8.967 -8.683 20.633 1.00 88.75 112 SER A N 1
ATOM 861 C CA . SER A 1 112 ? -9.396 -9.240 21.918 1.00 88.75 112 SER A CA 1
ATOM 862 C C . SER A 1 112 ? -8.364 -8.926 23.001 1.00 88.75 112 SER A C 1
ATOM 864 O O . SER A 1 112 ? -7.207 -8.638 22.693 1.00 88.75 112 SER A O 1
ATOM 866 N N . LEU A 1 113 ? -8.752 -9.015 24.276 1.00 88.06 113 LEU A N 1
ATOM 867 C CA . LEU A 1 113 ? -7.809 -8.834 25.387 1.00 88.06 113 LEU A CA 1
ATOM 868 C C . LEU A 1 113 ? -6.644 -9.833 25.323 1.00 88.06 113 LEU A C 1
ATOM 870 O O . LEU A 1 113 ? -5.506 -9.444 25.559 1.00 88.06 113 LEU A O 1
ATOM 874 N N . GLN A 1 114 ? -6.915 -11.084 24.936 1.00 89.19 114 GLN A N 1
ATOM 875 C CA . GLN A 1 114 ? -5.888 -12.119 24.765 1.00 89.19 114 GLN A CA 1
ATOM 876 C C . GLN A 1 114 ? -4.892 -11.763 23.650 1.00 89.19 114 GLN A C 1
ATOM 878 O O . GLN A 1 114 ? -3.684 -11.955 23.799 1.00 89.19 114 GLN A O 1
ATOM 883 N N . TYR A 1 115 ? -5.387 -11.216 22.535 1.00 87.00 115 TYR A N 1
ATOM 884 C CA . TYR A 1 115 ? -4.536 -10.730 21.450 1.00 87.00 115 TYR A CA 1
ATOM 885 C C . TYR A 1 115 ? -3.657 -9.568 21.927 1.00 87.00 115 TYR A C 1
ATOM 887 O O . TYR A 1 115 ? -2.439 -9.594 21.752 1.00 87.00 115 TYR A O 1
ATOM 895 N N . LEU A 1 116 ? -4.260 -8.582 22.597 1.00 85.56 116 LEU A N 1
ATOM 896 C CA . LEU A 1 116 ? -3.547 -7.415 23.112 1.00 85.56 116 LEU A CA 1
ATOM 897 C C . LEU A 1 116 ? -2.466 -7.817 24.124 1.00 85.56 116 LEU A C 1
ATOM 899 O O . LEU A 1 116 ? -1.322 -7.384 23.985 1.00 85.56 116 LEU A O 1
ATOM 903 N N . SER A 1 117 ? -2.765 -8.711 25.072 1.00 86.06 117 SER A N 1
ATOM 904 C CA . SER A 1 117 ? -1.765 -9.186 26.035 1.00 86.06 117 SER A CA 1
ATOM 905 C C . SER A 1 117 ? -0.579 -9.875 25.354 1.00 86.06 117 SER A C 1
ATOM 907 O O . SER A 1 117 ? 0.566 -9.614 25.715 1.00 86.06 117 SER A O 1
ATOM 909 N N . ALA A 1 118 ? -0.825 -10.690 24.320 1.00 83.12 118 ALA A N 1
ATOM 910 C CA . ALA A 1 118 ? 0.242 -11.365 23.578 1.00 83.12 118 ALA A CA 1
ATOM 911 C C . ALA A 1 118 ? 1.147 -10.380 22.812 1.00 83.12 118 ALA A C 1
ATOM 913 O O . ALA A 1 118 ? 2.365 -10.573 22.735 1.00 83.12 118 ALA A O 1
ATOM 914 N N . THR A 1 119 ? 0.576 -9.301 22.266 1.00 79.38 119 THR A N 1
ATOM 915 C CA . THR A 1 119 ? 1.365 -8.270 21.569 1.00 79.38 119 THR A CA 1
ATOM 916 C C . THR A 1 119 ? 2.277 -7.489 22.515 1.00 79.38 119 THR A C 1
ATOM 918 O O . THR A 1 119 ? 3.433 -7.231 22.172 1.00 79.38 119 THR A O 1
ATOM 921 N N . VAL A 1 120 ? 1.813 -7.184 23.733 1.00 73.94 120 VAL A N 1
ATOM 922 C CA . VAL A 1 120 ? 2.614 -6.492 24.757 1.00 73.94 120 VAL A CA 1
ATOM 923 C C . VAL A 1 120 ? 3.835 -7.325 25.148 1.00 73.94 120 VAL A C 1
ATOM 925 O O . VAL A 1 120 ? 4.950 -6.809 25.123 1.00 73.94 120 VAL A O 1
ATOM 928 N N . SER A 1 121 ? 3.661 -8.627 25.398 1.00 61.44 121 SER A N 1
ATOM 929 C CA . SER A 1 121 ? 4.775 -9.533 25.723 1.00 61.44 121 SER A CA 1
ATOM 930 C C . SER A 1 121 ? 5.804 -9.665 24.593 1.00 61.44 121 SER A C 1
ATOM 932 O O . SER A 1 121 ? 6.982 -9.888 24.852 1.00 61.44 121 SER A O 1
ATOM 934 N N . SER A 1 122 ? 5.377 -9.495 23.338 1.00 61.38 122 SER A N 1
ATOM 935 C CA . SER A 1 122 ? 6.248 -9.577 22.154 1.00 61.38 122 SER A CA 1
ATOM 936 C C . SER A 1 122 ? 7.079 -8.308 21.916 1.00 61.38 122 SER A C 1
ATOM 938 O O . SER A 1 122 ? 8.028 -8.322 21.135 1.00 61.38 122 SER A O 1
ATOM 940 N N . SER A 1 123 ? 6.715 -7.196 22.561 1.00 55.81 123 SER A N 1
ATOM 941 C CA . SER A 1 123 ? 7.342 -5.881 22.361 1.00 55.81 123 SER A CA 1
ATOM 942 C C . SER A 1 123 ? 8.565 -5.673 23.263 1.00 55.81 123 SER A C 1
ATOM 944 O O . SER A 1 123 ? 9.360 -4.762 23.046 1.00 55.81 123 SER A O 1
ATOM 946 N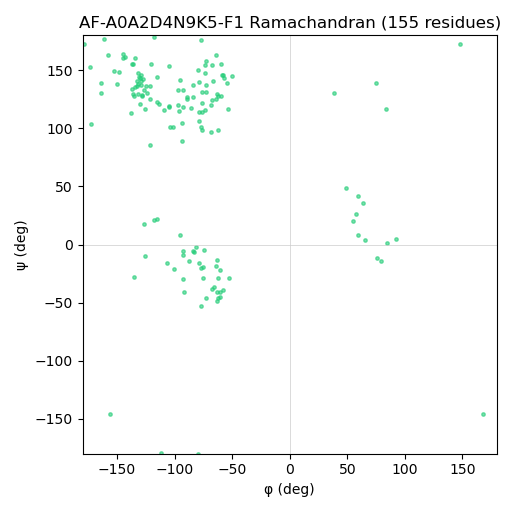 N . SER A 1 124 ? 8.731 -6.525 24.276 1.00 49.53 124 SER A N 1
ATOM 947 C CA . SER A 1 124 ? 9.763 -6.420 25.312 1.00 49.53 124 SER A CA 1
ATOM 948 C C . SER A 1 124 ? 11.141 -6.955 24.892 1.00 49.53 124 SER A C 1
ATOM 950 O O . SER A 1 124 ? 12.075 -6.889 25.683 1.00 49.53 124 SER A O 1
ATOM 952 N N . SER A 1 125 ? 11.291 -7.494 23.676 1.00 47.31 125 SER A N 1
ATOM 953 C CA . SER A 1 125 ? 12.483 -8.255 23.260 1.00 47.31 125 SER A CA 1
ATOM 954 C C . SER A 1 125 ? 13.286 -7.664 22.092 1.00 47.31 125 SER A C 1
ATOM 956 O O . SER A 1 125 ? 14.039 -8.394 21.454 1.00 47.31 125 SER A O 1
ATOM 958 N N . SER A 1 126 ? 13.185 -6.366 21.785 1.00 44.47 126 SER A N 1
ATOM 959 C CA . SER A 1 126 ? 14.045 -5.742 20.762 1.00 44.47 126 SER A CA 1
ATOM 960 C C . SER A 1 126 ? 14.872 -4.580 21.312 1.00 44.47 126 SER A C 1
ATOM 962 O O . SER A 1 126 ? 14.496 -3.416 21.176 1.00 44.47 126 SER A O 1
ATOM 964 N N . SER A 1 127 ? 16.030 -4.900 21.887 1.00 38.62 127 SER A N 1
ATOM 965 C CA . SER A 1 127 ? 17.138 -3.966 22.100 1.00 38.62 127 SER A CA 1
ATOM 966 C C . SER A 1 127 ? 18.407 -4.484 21.402 1.00 38.62 127 SER A C 1
ATOM 968 O O . SER A 1 127 ? 18.741 -5.662 21.502 1.00 38.62 127 SER A O 1
ATOM 970 N N . SER A 1 128 ? 19.112 -3.558 20.729 1.00 39.56 128 SER A N 1
ATOM 971 C CA . SER A 1 128 ? 20.415 -3.675 20.025 1.00 39.56 128 SER A CA 1
ATOM 972 C C . SER A 1 128 ? 20.393 -4.417 18.663 1.00 39.56 128 SER A C 1
ATOM 974 O O . SER A 1 128 ? 19.690 -5.404 18.514 1.00 39.56 128 SER A O 1
ATOM 976 N N . SER A 1 129 ? 21.078 -4.013 17.582 1.00 36.44 129 SER A N 1
ATOM 977 C CA . SER A 1 129 ? 22.144 -3.024 17.356 1.00 36.44 129 SER A CA 1
ATOM 978 C C . SER A 1 129 ? 22.273 -2.627 15.857 1.00 36.44 129 SER A C 1
ATOM 980 O O . SER A 1 129 ? 21.557 -3.098 14.976 1.00 36.44 129 SER A O 1
ATOM 982 N N . SER A 1 130 ? 23.183 -1.678 15.648 1.00 37.03 130 SER A N 1
ATOM 983 C CA . SER A 1 130 ? 23.576 -0.767 14.561 1.00 37.03 130 SER A CA 1
ATOM 984 C C . SER A 1 130 ? 24.045 -1.285 13.176 1.00 37.03 130 SER A C 1
ATOM 986 O O . SER A 1 130 ? 24.621 -2.356 13.049 1.00 37.03 130 SER A O 1
ATOM 988 N N . THR A 1 131 ? 23.860 -0.393 12.181 1.00 35.94 131 THR A N 1
ATOM 989 C CA . THR A 1 131 ? 24.683 -0.013 10.992 1.00 35.94 131 THR A CA 1
ATOM 990 C C . THR A 1 131 ? 25.481 -1.039 10.169 1.00 35.94 131 THR A C 1
ATOM 992 O O . THR A 1 131 ? 26.407 -1.666 10.668 1.00 35.94 131 THR A O 1
ATOM 995 N N . SER A 1 132 ? 25.318 -0.988 8.839 1.00 37.06 132 SER A N 1
ATOM 996 C CA . SER A 1 132 ? 26.392 -0.569 7.908 1.00 37.06 132 SER A CA 1
ATOM 997 C C . SER A 1 132 ? 25.894 -0.437 6.458 1.00 37.06 132 SER A C 1
ATOM 999 O O . SER A 1 132 ? 24.887 -1.012 6.051 1.00 37.06 132 SER A O 1
ATOM 1001 N N . SER A 1 133 ? 26.595 0.437 5.746 1.00 41.38 133 SER A N 1
ATOM 1002 C CA . SER A 1 133 ? 26.456 0.969 4.391 1.00 41.38 133 SER A CA 1
ATOM 1003 C C . SER A 1 133 ? 26.807 -0.010 3.265 1.00 41.38 133 SER A C 1
ATOM 1005 O O . SER A 1 133 ? 27.629 -0.899 3.452 1.00 41.38 133 SER A O 1
ATOM 1007 N N . GLY A 1 134 ? 26.278 0.251 2.065 1.0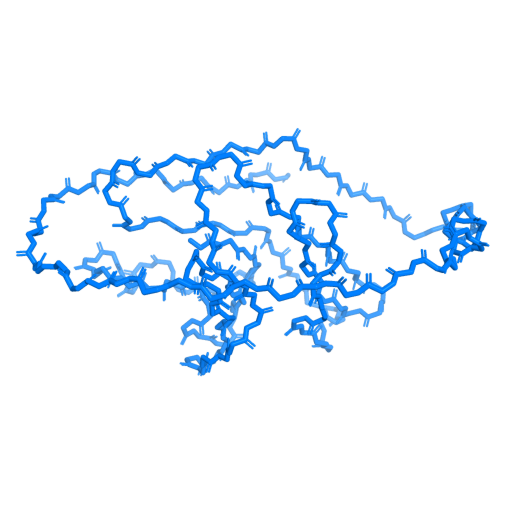0 33.41 134 GLY A N 1
ATOM 1008 C CA . GLY A 1 134 ? 26.731 -0.352 0.809 1.00 33.41 134 GLY A CA 1
ATOM 1009 C C . GLY A 1 134 ? 26.036 0.300 -0.387 1.00 33.41 134 GLY A C 1
ATOM 1010 O O . GLY A 1 134 ? 24.846 0.082 -0.606 1.00 33.41 134 GLY A O 1
ATOM 1011 N N . SER A 1 135 ? 26.768 1.164 -1.086 1.00 41.47 135 SER A N 1
ATOM 1012 C CA . SER A 1 135 ? 26.444 1.700 -2.414 1.00 41.47 135 SER A CA 1
ATOM 1013 C C . SER A 1 135 ? 26.513 0.588 -3.457 1.00 41.47 135 SER A C 1
ATOM 1015 O O . SER A 1 135 ? 27.290 -0.325 -3.238 1.00 41.47 135 SER A O 1
ATOM 1017 N N . ASP A 1 136 ? 25.781 0.706 -4.571 1.00 32.97 136 ASP A N 1
ATOM 1018 C CA . ASP A 1 136 ? 26.197 0.188 -5.886 1.00 32.97 136 ASP A CA 1
ATOM 1019 C C . ASP A 1 136 ? 25.352 0.828 -7.009 1.00 32.97 136 ASP A C 1
ATOM 1021 O O . ASP A 1 136 ? 24.119 0.904 -6.933 1.00 32.97 136 ASP A O 1
ATOM 1025 N N . SER A 1 137 ? 26.055 1.321 -8.030 1.00 41.91 137 SER A N 1
ATOM 1026 C CA . SER A 1 137 ? 25.569 1.733 -9.359 1.00 41.91 137 SER A CA 1
ATOM 1027 C C . SER A 1 137 ? 25.006 0.498 -10.112 1.00 41.91 137 SER A C 1
ATOM 1029 O O . SER A 1 137 ? 25.214 -0.626 -9.680 1.00 41.91 137 SER A O 1
ATOM 1031 N N . ASP A 1 138 ? 24.209 0.528 -11.183 1.00 33.34 138 ASP A N 1
ATOM 1032 C CA . ASP A 1 138 ? 24.351 1.222 -12.462 1.00 33.34 138 ASP A CA 1
ATOM 1033 C C . ASP A 1 138 ? 23.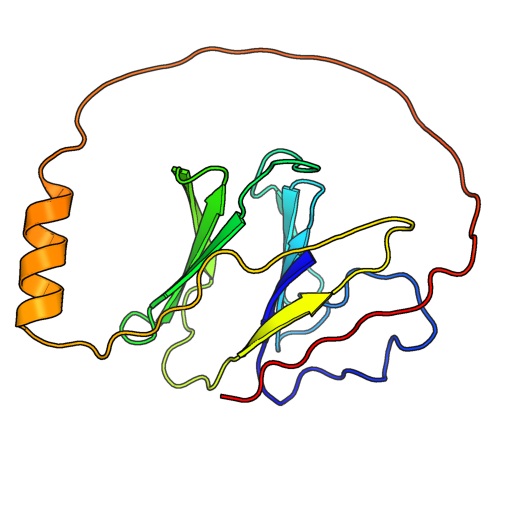112 0.954 -13.354 1.00 33.34 138 ASP A C 1
ATOM 1035 O O . ASP A 1 138 ? 22.323 0.038 -13.109 1.00 33.34 138 ASP A O 1
ATOM 1039 N N . SER A 1 139 ? 23.071 1.660 -14.488 1.00 43.78 139 SER A N 1
ATOM 1040 C CA . SER A 1 139 ? 22.550 1.234 -15.804 1.00 43.78 139 SER A CA 1
ATOM 1041 C C . SER A 1 139 ? 21.044 1.319 -16.131 1.00 43.78 139 SER A C 1
ATOM 1043 O O . SER A 1 139 ? 20.171 0.635 -15.598 1.00 43.78 139 SER A O 1
ATOM 1045 N N . SER A 1 140 ? 20.779 2.171 -17.125 1.00 43.38 140 SER A N 1
ATOM 1046 C CA . SER A 1 140 ? 19.555 2.289 -17.917 1.00 43.38 140 SER A CA 1
ATOM 1047 C C . SER A 1 140 ? 19.335 1.053 -18.796 1.00 43.38 140 SER A C 1
ATOM 1049 O O . SER A 1 140 ? 20.273 0.577 -19.429 1.00 43.38 140 SER A O 1
ATOM 1051 N N . CYS A 1 141 ? 18.091 0.595 -18.938 1.00 38.09 141 CYS A N 1
ATOM 1052 C CA . CYS A 1 141 ? 17.691 -0.255 -20.062 1.00 38.09 141 CYS A CA 1
ATOM 1053 C C . CYS A 1 141 ? 16.337 0.199 -20.617 1.00 38.09 141 CYS A C 1
ATOM 1055 O O . CYS A 1 141 ? 15.421 0.555 -19.873 1.00 38.09 141 CYS A O 1
ATOM 1057 N N . GLY A 1 142 ? 16.305 0.289 -21.947 1.00 33.03 142 GLY A N 1
ATOM 1058 C CA . GLY A 1 142 ? 15.256 0.889 -22.752 1.00 33.03 142 GLY A CA 1
ATOM 1059 C C . GLY A 1 142 ? 14.006 0.033 -22.917 1.00 33.03 142 GLY A C 1
ATOM 1060 O O . GLY A 1 142 ? 13.894 -1.095 -22.443 1.00 33.03 142 GLY A O 1
ATOM 1061 N N . SER A 1 143 ? 13.050 0.668 -23.581 1.00 41.91 143 SER A N 1
ATOM 1062 C CA . SER A 1 143 ? 11.700 0.213 -23.868 1.00 41.91 143 SER A CA 1
ATOM 1063 C C . SER A 1 143 ? 11.675 -0.959 -24.846 1.00 41.91 143 SER A C 1
ATOM 1065 O O . SER A 1 143 ? 12.028 -0.770 -25.999 1.00 41.91 143 SER A O 1
ATOM 1067 N N . ASP A 1 144 ? 11.128 -2.096 -24.419 1.00 31.64 144 ASP A N 1
ATOM 1068 C CA . ASP A 1 144 ? 10.479 -3.061 -25.310 1.00 31.64 144 ASP A CA 1
ATOM 1069 C C . ASP A 1 144 ? 9.197 -3.564 -24.635 1.00 31.64 144 ASP A C 1
ATOM 1071 O O . ASP A 1 144 ? 9.206 -4.177 -23.564 1.00 31.64 144 ASP A O 1
ATOM 1075 N N . ALA A 1 145 ? 8.060 -3.207 -25.232 1.00 36.59 145 ALA A N 1
ATOM 1076 C CA . ALA A 1 145 ? 6.728 -3.500 -24.727 1.00 36.59 145 ALA A CA 1
ATOM 1077 C C . ALA A 1 145 ? 6.212 -4.805 -25.345 1.00 36.59 145 ALA A C 1
ATOM 1079 O O . ALA A 1 145 ? 5.530 -4.787 -26.366 1.00 36.59 145 ALA A O 1
ATOM 1080 N N . GLU A 1 146 ? 6.503 -5.938 -24.705 1.00 33.16 146 GLU A N 1
ATOM 1081 C CA . GLU A 1 146 ? 5.850 -7.210 -25.027 1.00 33.16 146 GLU A CA 1
ATOM 1082 C C . GLU A 1 146 ? 4.619 -7.431 -24.126 1.00 33.16 146 GLU A C 1
ATOM 1084 O O . GLU A 1 146 ? 4.644 -7.220 -22.907 1.00 33.16 146 GLU A O 1
ATOM 1089 N N . ALA A 1 147 ? 3.500 -7.815 -24.740 1.00 35.41 147 ALA A N 1
ATOM 1090 C CA . ALA A 1 147 ? 2.184 -7.876 -24.117 1.00 35.41 147 ALA A CA 1
ATOM 1091 C C . ALA A 1 147 ? 2.083 -8.987 -23.049 1.00 35.41 147 ALA A C 1
ATOM 1093 O O . ALA A 1 147 ? 1.793 -10.149 -23.329 1.00 35.41 147 ALA A O 1
ATOM 1094 N N . CYS A 1 148 ? 2.268 -8.614 -21.779 1.00 38.38 148 CYS A N 1
ATOM 1095 C CA . CYS A 1 148 ? 2.146 -9.534 -20.650 1.00 38.38 148 CYS A CA 1
ATOM 1096 C C . CYS A 1 148 ? 0.669 -9.832 -20.311 1.00 38.38 148 CYS A C 1
ATOM 1098 O O . CYS A 1 148 ? -0.069 -8.968 -19.826 1.00 38.38 148 CYS A O 1
ATOM 1100 N N . HIS A 1 149 ? 0.246 -11.084 -20.513 1.00 37.78 149 HIS A N 1
ATOM 1101 C CA . HIS A 1 149 ? -1.074 -11.591 -20.126 1.00 37.78 149 HIS A CA 1
ATOM 1102 C C . HIS A 1 149 ? -1.306 -11.459 -18.605 1.00 37.78 149 HIS A C 1
ATOM 1104 O O . HIS A 1 149 ? -0.484 -11.870 -17.784 1.00 37.78 149 HIS A O 1
ATOM 1110 N N . ARG A 1 150 ? -2.433 -10.844 -18.218 1.00 42.28 150 ARG A N 1
ATOM 1111 C CA . ARG A 1 150 ? -2.721 -10.398 -16.842 1.00 42.28 150 ARG A CA 1
ATOM 1112 C C . ARG A 1 150 ? -3.292 -11.513 -15.967 1.00 42.28 150 ARG A C 1
ATOM 1114 O O . ARG A 1 150 ? -4.344 -12.061 -16.273 1.00 42.28 150 ARG A O 1
ATOM 1121 N N . LYS A 1 151 ? -2.684 -11.743 -14.800 1.00 40.69 151 LYS A N 1
ATOM 1122 C CA . LYS A 1 151 ? -3.293 -12.494 -13.689 1.00 40.69 151 LYS A CA 1
ATOM 1123 C C . LYS A 1 151 ? -3.797 -11.501 -12.640 1.00 40.69 151 LYS A C 1
ATOM 1125 O O . LYS A 1 151 ? -3.008 -10.944 -11.881 1.00 40.69 151 LYS A O 1
ATOM 1130 N N . ARG A 1 152 ? -5.107 -11.232 -12.630 1.00 44.78 152 ARG A N 1
ATOM 1131 C CA . ARG A 1 152 ? -5.764 -10.369 -11.637 1.00 44.78 152 ARG A CA 1
ATOM 1132 C C . ARG A 1 152 ? -6.515 -11.248 -10.644 1.00 44.78 152 ARG A C 1
ATOM 1134 O O . ARG A 1 152 ? -7.599 -11.729 -10.951 1.00 44.78 152 ARG A O 1
ATOM 1141 N N . CYS A 1 153 ? -5.940 -11.463 -9.467 1.00 39.84 153 CYS A N 1
ATOM 1142 C CA . CYS A 1 153 ? -6.598 -12.232 -8.415 1.00 39.84 153 CYS A CA 1
ATOM 1143 C C . CYS A 1 153 ? -7.291 -11.272 -7.445 1.00 39.84 153 CYS A C 1
ATOM 1145 O O . CYS A 1 153 ? -6.631 -10.490 -6.762 1.00 39.84 153 CYS A O 1
ATOM 1147 N N . ARG A 1 154 ? -8.625 -11.334 -7.399 1.00 40.97 154 ARG A N 1
ATOM 1148 C CA . ARG A 1 154 ? -9.435 -10.767 -6.319 1.00 40.97 154 ARG A CA 1
ATOM 1149 C C . ARG A 1 154 ? -9.653 -11.886 -5.307 1.00 40.97 154 ARG A C 1
ATOM 1151 O O . ARG A 1 154 ? -10.218 -12.918 -5.658 1.00 40.97 154 ARG A O 1
ATOM 1158 N N . TRP A 1 155 ? -9.177 -11.702 -4.082 1.00 37.41 155 TRP A N 1
ATOM 1159 C CA . TRP A 1 155 ? -9.427 -12.654 -3.004 1.00 37.41 155 TRP A CA 1
ATOM 1160 C C . TRP A 1 155 ? -10.886 -12.491 -2.579 1.00 37.41 155 TRP A C 1
ATOM 1162 O O . TRP A 1 155 ? -11.291 -11.408 -2.156 1.00 37.41 155 TRP A O 1
ATOM 1172 N N . ARG A 1 156 ? -11.694 -13.536 -2.781 1.00 25.31 156 ARG A N 1
ATOM 1173 C CA . ARG A 1 156 ? -12.991 -13.656 -2.115 1.00 25.31 156 ARG A CA 1
ATOM 1174 C C . ARG A 1 156 ? -12.695 -14.141 -0.698 1.00 25.31 156 ARG A C 1
ATOM 1176 O O . ARG A 1 156 ? -12.138 -15.224 -0.545 1.00 25.31 156 ARG A O 1
ATOM 1183 N N . THR A 1 157 ? -12.973 -13.296 0.286 1.00 36.53 15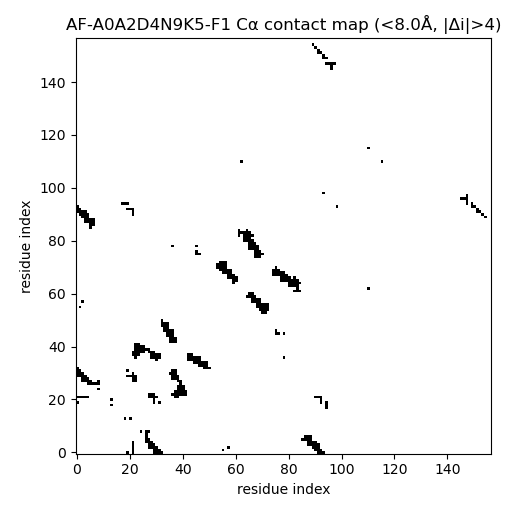7 THR A N 1
ATOM 1184 C CA . THR A 1 157 ? -13.194 -13.711 1.677 1.00 36.53 157 THR A CA 1
ATOM 1185 C C . THR A 1 157 ? -14.638 -14.135 1.825 1.00 36.53 157 THR A C 1
ATOM 1187 O O . THR A 1 157 ? -15.482 -13.375 1.287 1.00 36.53 157 THR A O 1
#

Sequence (157 aa):
MVGIGTSDVNLDKFRHTFCSLLGKDEDSWGLSYTGLLQHKGERSNFSTRFGQGSIIGVHLDTWHGTLTFFKNRKCIGLAATKLQNKRVYPMVCSTAAKSSMKIIRSCATPTSLQYLSATVSSSSSSSSSSTSSGSDSDSSCGSDAEACHRKRCRWRT

InterPro domains:
  IPR001870 B30.2/SPRY domain [PS50188] (1-110)
  IPR003877 SPRY domain [PF00622] (2-103)
  IPR013320 Concanavalin A-like lectin/glucanase domain superfamily [SSF49899] (1-110)
  IPR043136 B30.2/SPRY domain superfamily [G3DSA:2.60.120.920] (1-106)
  IPR050672 F-box/SPRY and SOCS box protein families [PTHR12245] (1-126)

Solvent-accessible surface area (backbone atoms only — not comparable to full-atom values): 10250 Å² total; per-residue (Å²): 64,42,42,37,26,36,89,77,50,72,77,66,86,51,73,88,53,91,62,76,68,48,3,48,42,82,42,25,36,14,39,37,48,75,12,35,35,22,38,61,58,45,76,42,90,58,49,75,64,55,59,90,92,60,44,77,44,80,48,76,41,64,85,81,6,34,34,33,39,22,51,70,88,38,80,60,48,79,78,45,68,84,41,50,92,57,72,67,41,80,40,64,52,78,74,63,67,95,67,84,86,79,89,88,79,86,87,86,77,80,92,44,73,70,55,53,54,55,53,57,68,66,65,78,76,81,77,90,86,83,89,86,88,82,88,80,86,82,85,90,80,82,95,76,91,71,90,63,85,79,84,80,75,77,80,83,129